Protein AF-A0A354Z5K8-F1 (afdb_monomer_lite)

Foldseek 3Di:
DQDLVNLLVQLQVLLCVLVVVCVPPDADQLDAVVNVVCDPVNLVSSQVSLCVVLHPLDHSVVLQVVLVPDPGSRRGNNSVSVSSVVSNVD

Secondary structure (DSSP, 8-state):
---HHHHHHHHHHHHHHH-GGGTT----TT-BTTTTT--HHHHHHHHHHHHHHH-TT--HHHHHHHHHT-SSSTTBHHHHHHHHHHHHH-

Radius of gyration: 12.0 Å; chains: 1; bounding box: 29×25×32 Å

Structure (mmCIF, N/CA/C/O backbone):
data_AF-A0A354Z5K8-F1
#
_entry.id   AF-A0A354Z5K8-F1
#
loop_
_atom_site.group_PDB
_atom_site.id
_atom_site.type_symbol
_atom_site.label_atom_id
_atom_site.label_alt_id
_atom_site.label_comp_id
_atom_site.label_asym_id
_atom_site.label_entity_id
_atom_site.label_seq_id
_atom_site.pdbx_PDB_ins_code
_atom_site.Cartn_x
_atom_site.Cartn_y
_atom_site.Cartn_z
_atom_site.occupancy
_atom_site.B_iso_or_equiv
_atom_site.auth_seq_id
_atom_site.auth_comp_id
_atom_site.auth_asym_id
_atom_site.auth_atom_id
_atom_site.pdbx_PDB_model_num
ATOM 1 N N . MET A 1 1 ? -11.296 4.861 -14.066 1.00 55.94 1 MET A N 1
ATOM 2 C CA . MET A 1 1 ? -9.840 5.057 -13.945 1.00 55.94 1 MET A CA 1
ATOM 3 C C . MET A 1 1 ? -9.603 5.666 -12.586 1.00 55.94 1 MET A C 1
ATOM 5 O O . MET A 1 1 ? -10.121 6.748 -12.342 1.00 55.94 1 MET A O 1
ATOM 9 N N . THR A 1 2 ? -8.942 4.933 -11.698 1.00 68.56 2 THR A N 1
ATOM 10 C CA . THR A 1 2 ? -8.558 5.439 -10.376 1.00 68.56 2 THR A CA 1
ATOM 11 C C . THR A 1 2 ? -7.325 6.317 -10.564 1.00 68.56 2 THR A C 1
ATOM 13 O O . THR A 1 2 ? -6.336 5.859 -11.133 1.00 68.56 2 THR A O 1
ATOM 16 N N . ASP A 1 3 ? -7.395 7.578 -10.149 1.00 87.25 3 ASP A N 1
ATOM 17 C CA . ASP A 1 3 ? -6.266 8.509 -10.253 1.00 87.25 3 ASP A CA 1
ATOM 18 C C . ASP A 1 3 ? -5.153 8.120 -9.260 1.00 87.25 3 ASP A C 1
ATOM 20 O O . ASP A 1 3 ? -5.442 7.643 -8.159 1.00 87.25 3 ASP A O 1
ATOM 24 N N . ARG A 1 4 ? -3.874 8.337 -9.608 1.00 91.25 4 ARG A N 1
ATOM 25 C CA . ARG A 1 4 ? -2.724 8.025 -8.731 1.00 91.25 4 ARG A CA 1
ATOM 26 C C . ARG A 1 4 ? -2.851 8.693 -7.356 1.00 91.25 4 ARG A C 1
ATOM 28 O O . ARG A 1 4 ? -2.446 8.113 -6.349 1.00 91.25 4 ARG A O 1
ATOM 35 N N . THR A 1 5 ? -3.443 9.885 -7.303 1.00 92.50 5 THR A N 1
ATOM 36 C CA . THR A 1 5 ? -3.728 10.609 -6.056 1.00 92.50 5 THR A CA 1
ATOM 37 C C . THR A 1 5 ? -4.715 9.837 -5.186 1.00 92.50 5 THR A C 1
ATOM 39 O O . THR A 1 5 ? -4.462 9.639 -4.001 1.00 92.50 5 THR A O 1
ATOM 42 N N . GLU A 1 6 ? -5.802 9.332 -5.774 1.00 93.19 6 GLU A N 1
ATOM 43 C CA . GLU A 1 6 ? -6.805 8.529 -5.065 1.00 93.19 6 GLU A CA 1
ATOM 44 C C . GLU A 1 6 ? -6.211 7.198 -4.577 1.00 93.19 6 GLU A C 1
ATOM 46 O O . GLU A 1 6 ? -6.478 6.769 -3.452 1.00 93.19 6 GLU A O 1
ATOM 51 N N . ILE A 1 7 ? -5.360 6.562 -5.391 1.00 95.06 7 ILE A N 1
ATOM 52 C CA . ILE A 1 7 ? -4.619 5.351 -5.007 1.00 95.06 7 ILE A CA 1
ATOM 53 C C . ILE A 1 7 ? -3.743 5.633 -3.787 1.00 95.06 7 ILE A C 1
ATOM 55 O O . ILE A 1 7 ? -3.819 4.910 -2.792 1.00 95.06 7 ILE A O 1
ATOM 59 N N . ARG A 1 8 ? -2.960 6.717 -3.829 1.00 95.50 8 ARG A N 1
ATOM 60 C CA . ARG A 1 8 ? -2.112 7.139 -2.711 1.00 95.50 8 ARG A CA 1
ATOM 61 C C . ARG A 1 8 ? -2.929 7.397 -1.450 1.00 95.50 8 ARG A C 1
ATOM 63 O O . ARG A 1 8 ? -2.546 6.928 -0.385 1.00 95.50 8 ARG A O 1
ATOM 70 N N . GLU A 1 9 ? -4.049 8.105 -1.546 1.00 94.69 9 GLU A N 1
ATOM 71 C CA . GLU A 1 9 ? -4.917 8.367 -0.393 1.00 94.69 9 GLU A CA 1
ATOM 72 C C . GLU A 1 9 ? -5.486 7.084 0.218 1.00 94.69 9 GLU A C 1
ATOM 74 O O . GLU A 1 9 ? -5.535 6.958 1.441 1.00 94.69 9 GLU A O 1
ATOM 79 N N . LYS A 1 10 ? -5.899 6.120 -0.611 1.00 95.69 10 LYS A N 1
ATOM 80 C CA . LYS A 1 10 ? -6.377 4.814 -0.140 1.00 95.69 10 LYS A CA 1
ATOM 81 C C . LYS A 1 10 ? -5.265 4.016 0.535 1.00 95.69 10 LYS A C 1
ATOM 83 O O . LYS A 1 10 ? -5.487 3.510 1.628 1.00 95.69 10 LYS A O 1
ATOM 88 N N . ILE A 1 11 ? -4.064 3.981 -0.046 1.00 96.19 11 ILE A N 1
ATOM 89 C CA . ILE A 1 11 ? -2.900 3.333 0.575 1.00 96.19 11 ILE A CA 1
ATOM 90 C C . ILE A 1 11 ? -2.581 3.985 1.922 1.00 96.19 11 ILE A C 1
ATOM 92 O O . ILE A 1 11 ? -2.424 3.282 2.914 1.00 96.19 11 ILE A O 1
ATOM 96 N N . LEU A 1 12 ? -2.541 5.319 1.996 1.00 95.69 12 LEU A N 1
ATOM 97 C CA . LEU A 1 12 ? -2.293 6.031 3.252 1.00 95.69 12 LEU A CA 1
ATOM 98 C C . LEU A 1 12 ? -3.359 5.724 4.307 1.00 95.69 12 LEU A C 1
ATOM 100 O O . LEU A 1 12 ? -3.014 5.496 5.463 1.00 95.69 12 LEU A O 1
ATOM 104 N N . LYS A 1 13 ? -4.639 5.662 3.921 1.00 95.50 13 LYS A N 1
ATOM 105 C CA . LYS A 1 13 ? -5.716 5.239 4.827 1.00 95.50 13 LYS A CA 1
ATOM 106 C C . LYS A 1 13 ? -5.472 3.829 5.356 1.00 95.50 13 LYS A C 1
ATOM 108 O O . LYS A 1 13 ? -5.548 3.645 6.564 1.00 95.50 13 LYS A O 1
ATOM 113 N N . THR A 1 14 ? -5.110 2.879 4.495 1.00 96.12 14 THR A N 1
ATOM 114 C CA . THR A 1 14 ? -4.764 1.512 4.910 1.00 96.12 14 THR A CA 1
ATOM 115 C C . THR A 1 14 ? -3.584 1.493 5.882 1.00 96.12 14 THR A C 1
ATOM 117 O O . THR A 1 14 ? -3.651 0.838 6.919 1.00 96.12 14 THR A O 1
ATOM 120 N N . LEU A 1 15 ? -2.526 2.258 5.603 1.00 95.50 15 LEU A N 1
ATOM 121 C CA . LEU A 1 15 ? -1.367 2.361 6.491 1.00 95.50 15 LEU A CA 1
ATOM 122 C C . LEU A 1 15 ? -1.732 2.950 7.855 1.00 95.50 15 LEU A C 1
ATOM 124 O O . LEU A 1 15 ? -1.257 2.451 8.867 1.00 95.50 15 LEU A O 1
ATOM 128 N N . ILE A 1 16 ? -2.600 3.962 7.901 1.00 95.50 16 ILE A N 1
ATOM 129 C CA . ILE A 1 16 ? -3.090 4.549 9.155 1.00 95.50 16 ILE A CA 1
ATOM 130 C C . ILE A 1 16 ? -4.005 3.571 9.902 1.00 95.50 16 ILE A C 1
ATOM 132 O O . ILE A 1 16 ? -3.953 3.506 11.125 1.00 95.50 16 ILE A O 1
ATOM 136 N N . THR A 1 17 ? -4.828 2.787 9.201 1.00 95.38 17 THR A N 1
ATOM 137 C CA . THR A 1 17 ? -5.656 1.745 9.828 1.00 95.38 17 THR A CA 1
ATOM 138 C C . THR A 1 17 ? -4.797 0.714 10.555 1.00 95.38 17 THR A C 1
ATOM 140 O O . THR A 1 17 ? -5.113 0.355 11.686 1.00 95.38 17 THR A O 1
ATOM 143 N N . VAL A 1 18 ? -3.700 0.285 9.929 1.00 95.25 18 VAL A N 1
ATOM 144 C CA . VAL A 1 18 ? -2.800 -0.741 10.470 1.00 95.25 18 VAL A CA 1
ATOM 145 C C . VAL A 1 18 ? -1.803 -0.164 11.487 1.00 95.25 18 VAL A C 1
ATOM 147 O O . VAL A 1 18 ? -1.483 -0.806 12.482 1.00 95.25 18 VAL A O 1
ATOM 150 N N . GLN A 1 19 ? -1.335 1.069 11.283 1.00 94.38 19 GLN A N 1
ATOM 151 C CA . GLN A 1 19 ? -0.433 1.795 12.179 1.00 94.38 19 GLN A CA 1
ATOM 152 C C . GLN A 1 19 ? -1.032 3.177 12.516 1.00 94.38 19 GLN A C 1
ATOM 154 O O . GLN A 1 19 ? -0.657 4.187 11.911 1.00 94.38 19 GLN A O 1
ATOM 159 N N . PRO A 1 20 ? -1.932 3.264 13.517 1.00 92.44 20 PRO A N 1
ATOM 160 C CA . PRO A 1 20 ? -2.649 4.501 13.859 1.00 92.44 20 PRO A CA 1
ATOM 161 C C . PRO A 1 20 ? -1.752 5.690 14.212 1.00 92.44 20 PRO A C 1
ATOM 163 O O . PRO A 1 20 ? -2.147 6.839 14.029 1.00 92.44 20 PRO A O 1
ATOM 166 N N . ASN A 1 21 ? -0.521 5.429 14.659 1.00 90.75 21 ASN A N 1
ATOM 167 C CA . ASN A 1 21 ? 0.468 6.465 14.968 1.00 90.75 21 ASN A CA 1
ATOM 168 C C . ASN A 1 21 ? 0.903 7.286 13.738 1.00 90.75 21 ASN A C 1
ATOM 170 O O . ASN A 1 21 ? 1.546 8.320 13.891 1.00 90.75 21 ASN A O 1
ATOM 174 N N . LEU A 1 22 ? 0.563 6.839 12.524 1.00 91.50 22 LEU A N 1
ATOM 175 C CA . LEU A 1 22 ? 0.825 7.559 11.279 1.00 91.50 22 LEU A CA 1
ATOM 176 C C . LEU A 1 22 ? -0.195 8.663 10.973 1.00 91.50 22 LEU A C 1
ATOM 178 O O . LEU A 1 22 ? 0.044 9.442 10.055 1.00 91.50 22 LEU A O 1
ATOM 182 N N . ALA A 1 23 ? -1.310 8.754 11.708 1.00 90.19 23 ALA A N 1
ATOM 183 C CA . ALA A 1 23 ? -2.385 9.707 11.415 1.00 90.19 23 ALA A CA 1
ATOM 184 C C . ALA A 1 23 ? -1.916 11.175 11.387 1.00 90.19 23 ALA A C 1
ATOM 186 O O . ALA A 1 23 ? -2.398 11.955 10.568 1.00 90.19 23 ALA A O 1
ATOM 187 N N . ASP A 1 24 ? -0.950 11.522 12.239 1.00 88.31 24 ASP A N 1
ATOM 188 C CA . ASP A 1 24 ? -0.384 12.872 12.348 1.00 88.31 24 ASP A CA 1
ATOM 189 C C . ASP A 1 24 ? 0.983 13.010 11.647 1.00 88.31 24 ASP A C 1
ATOM 191 O O . ASP A 1 24 ? 1.630 14.057 11.727 1.00 88.31 24 ASP A O 1
ATOM 195 N N . ALA A 1 25 ? 1.459 11.956 10.976 1.00 87.94 25 ALA A N 1
ATOM 196 C CA . ALA A 1 25 ? 2.767 11.943 10.335 1.00 87.94 25 ALA A CA 1
ATOM 197 C C . ALA A 1 25 ? 2.704 12.514 8.911 1.00 87.94 25 ALA A C 1
ATOM 199 O O . ALA A 1 25 ? 1.873 12.122 8.089 1.00 87.94 25 ALA A O 1
ATOM 200 N N . THR A 1 26 ? 3.652 13.387 8.572 1.00 88.75 26 THR A N 1
ATOM 201 C CA . THR A 1 26 ? 3.904 13.751 7.174 1.00 88.75 26 THR A CA 1
ATOM 202 C C . THR A 1 26 ? 4.647 12.603 6.498 1.00 88.75 26 THR A C 1
ATOM 204 O O . THR A 1 26 ? 5.820 12.376 6.784 1.00 88.75 26 THR A O 1
ATOM 207 N N . ILE A 1 27 ? 3.964 11.874 5.611 1.00 91.44 27 ILE A N 1
ATOM 208 C CA . ILE A 1 27 ? 4.541 10.738 4.881 1.00 91.44 27 ILE A CA 1
ATOM 209 C C . ILE A 1 27 ? 4.910 11.168 3.461 1.00 91.44 27 ILE A C 1
ATOM 211 O O . ILE A 1 27 ? 4.044 11.488 2.635 1.00 91.44 27 ILE A O 1
ATOM 215 N N . GLU A 1 28 ? 6.208 11.149 3.175 1.00 92.81 28 GLU A N 1
ATOM 216 C CA . GLU A 1 28 ? 6.756 11.448 1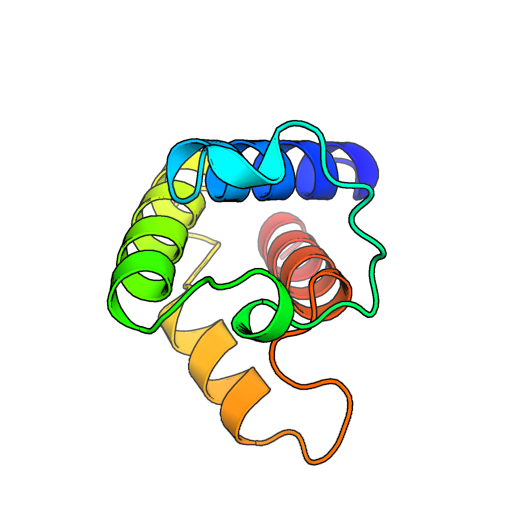.857 1.00 92.81 28 GLU A CA 1
ATOM 217 C C . GLU A 1 28 ? 6.784 10.190 0.976 1.00 92.81 28 GLU A C 1
ATOM 219 O O . GLU A 1 28 ? 6.823 9.060 1.458 1.00 92.81 28 GLU A O 1
ATOM 224 N N . GLU A 1 29 ? 6.744 10.353 -0.348 1.00 89.44 29 GLU A N 1
ATOM 225 C CA . GLU A 1 29 ? 6.636 9.197 -1.252 1.00 89.44 29 GLU A CA 1
ATOM 226 C C . GLU A 1 29 ? 7.893 8.315 -1.296 1.00 89.44 29 GLU A C 1
ATOM 228 O O . GLU A 1 29 ? 7.817 7.142 -1.658 1.00 89.44 29 GLU A O 1
ATOM 233 N N . HIS A 1 30 ? 9.054 8.852 -0.932 1.00 92.44 30 HIS A N 1
ATOM 234 C CA . HIS A 1 30 ? 10.298 8.085 -0.870 1.00 92.44 30 HIS A CA 1
ATOM 235 C C . HIS A 1 30 ? 10.510 7.417 0.498 1.00 92.44 30 HIS A C 1
ATOM 237 O O . HIS A 1 30 ? 11.495 6.710 0.687 1.00 92.44 30 HIS A O 1
ATOM 243 N N . THR A 1 31 ? 9.613 7.639 1.466 1.00 93.19 31 THR A N 1
ATOM 244 C CA . THR 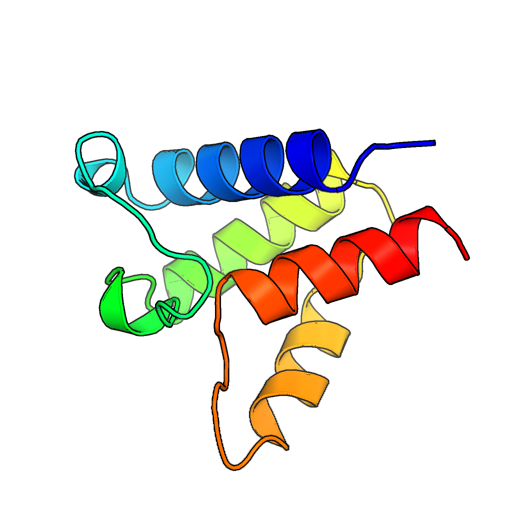A 1 31 ? 9.711 7.002 2.780 1.00 93.19 31 THR A CA 1
ATOM 245 C C . THR A 1 31 ? 9.455 5.503 2.646 1.00 93.19 31 THR A C 1
ATOM 247 O O . THR A 1 31 ? 8.456 5.085 2.049 1.00 93.19 31 THR A O 1
ATOM 250 N N . SER A 1 32 ? 10.351 4.687 3.209 1.00 93.06 32 SER A N 1
ATOM 251 C CA . SER A 1 32 ? 10.152 3.241 3.272 1.00 93.06 32 SER A CA 1
ATOM 252 C C . SER A 1 32 ? 9.083 2.898 4.306 1.00 93.06 32 SER A C 1
ATOM 254 O O . SER A 1 32 ? 9.027 3.487 5.384 1.00 93.06 32 SER A O 1
ATOM 256 N N . LEU A 1 33 ? 8.266 1.884 4.029 1.00 92.50 33 LEU A N 1
ATOM 257 C CA . LEU A 1 33 ? 7.298 1.340 4.989 1.00 92.50 33 LEU A CA 1
ATOM 258 C C . LEU A 1 33 ? 7.971 0.890 6.297 1.00 92.50 33 LEU A C 1
ATOM 260 O O . LEU A 1 33 ? 7.395 1.029 7.376 1.00 92.50 33 LEU A O 1
ATOM 264 N N . SER A 1 34 ? 9.228 0.444 6.221 1.00 90.06 34 SER A N 1
ATOM 265 C CA . SER A 1 34 ? 10.024 0.091 7.403 1.00 90.06 34 SER A CA 1
ATOM 266 C C . SER A 1 34 ? 10.292 1.305 8.305 1.00 90.06 34 SER A C 1
ATOM 268 O O . SER A 1 34 ? 10.218 1.194 9.533 1.00 90.06 34 SER A O 1
ATOM 270 N N . ASP A 1 35 ? 10.543 2.477 7.711 1.00 91.75 35 ASP A N 1
ATOM 271 C CA . ASP A 1 35 ? 10.762 3.732 8.443 1.00 91.75 35 ASP A CA 1
ATOM 272 C C . ASP A 1 35 ? 9.474 4.211 9.125 1.00 91.75 35 ASP A C 1
ATOM 274 O O . ASP A 1 35 ? 9.512 4.779 10.218 1.00 91.75 35 ASP A O 1
ATOM 278 N N . LEU A 1 36 ? 8.320 3.886 8.532 1.00 91.00 36 LEU A N 1
ATOM 279 C CA . LEU A 1 36 ? 6.986 4.115 9.093 1.00 91.00 36 LEU A CA 1
ATOM 280 C C . LEU A 1 36 ? 6.599 3.114 10.195 1.00 91.00 36 LEU A C 1
ATOM 282 O O . LEU A 1 36 ? 5.458 3.118 10.652 1.00 91.00 36 LEU A O 1
ATOM 286 N N . ARG A 1 37 ? 7.531 2.256 10.640 1.00 91.31 37 ARG A N 1
ATOM 287 C CA . ARG A 1 37 ? 7.286 1.193 11.635 1.00 91.31 37 ARG A CA 1
ATOM 288 C C . ARG A 1 37 ? 6.207 0.194 11.200 1.00 91.31 37 ARG A C 1
ATOM 290 O O . ARG A 1 37 ? 5.543 -0.403 12.046 1.00 91.31 37 ARG A O 1
ATOM 297 N N . VAL A 1 38 ? 6.048 -0.010 9.894 1.00 91.75 38 VAL A N 1
ATOM 298 C CA . VAL A 1 38 ? 5.230 -1.091 9.337 1.00 91.75 38 VAL A CA 1
ATOM 299 C C . VAL A 1 38 ? 6.108 -2.339 9.304 1.00 91.75 38 VAL A C 1
ATOM 301 O O . VAL A 1 38 ? 6.885 -2.550 8.375 1.00 91.75 38 VAL A O 1
ATOM 304 N N . ASP A 1 39 ? 6.059 -3.128 10.377 1.00 91.12 39 ASP A N 1
ATOM 305 C CA . ASP A 1 39 ? 6.797 -4.393 10.450 1.00 91.12 39 ASP A CA 1
ATOM 306 C C . ASP A 1 39 ? 6.155 -5.497 9.587 1.00 91.12 39 ASP A C 1
ATOM 308 O O . ASP A 1 39 ? 5.155 -5.290 8.901 1.00 91.12 39 ASP A O 1
ATOM 312 N N . SER A 1 40 ? 6.728 -6.700 9.618 1.00 90.00 40 SER A N 1
ATOM 313 C CA . SER A 1 40 ? 6.260 -7.838 8.824 1.00 90.00 40 SER A CA 1
ATOM 314 C C . SER A 1 40 ? 4.803 -8.233 9.077 1.00 90.00 40 SER A C 1
ATOM 316 O O . SER A 1 40 ? 4.152 -8.705 8.152 1.00 90.00 40 SER A O 1
ATOM 318 N N . LEU A 1 41 ? 4.291 -8.076 10.304 1.00 92.88 41 LEU A N 1
ATOM 319 C CA . LEU A 1 41 ? 2.897 -8.411 10.601 1.00 92.88 41 LEU A CA 1
ATOM 320 C C . LEU A 1 41 ? 1.969 -7.333 10.041 1.00 92.88 41 LEU A C 1
ATOM 322 O O . LEU A 1 41 ? 0.994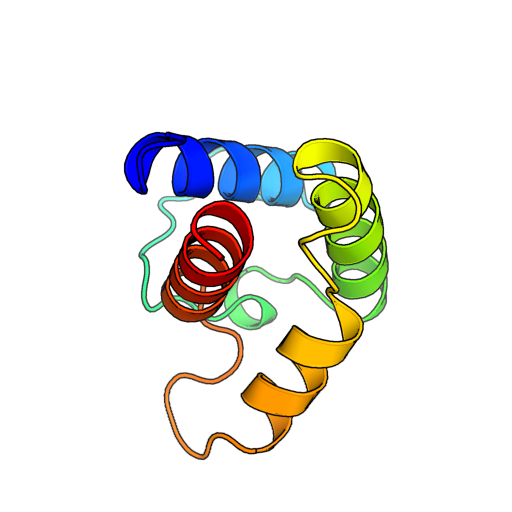 -7.657 9.367 1.00 92.88 41 LEU A O 1
ATOM 326 N N . HIS A 1 42 ? 2.332 -6.064 10.241 1.00 94.62 42 HIS A N 1
ATOM 327 C CA . HIS A 1 42 ? 1.609 -4.943 9.650 1.00 94.62 42 HIS A CA 1
ATOM 328 C C . HIS A 1 42 ? 1.619 -5.018 8.114 1.00 94.62 42 HIS A C 1
ATOM 330 O O . HIS A 1 42 ? 0.602 -4.754 7.488 1.00 94.62 42 HIS A O 1
ATOM 336 N N . LEU A 1 43 ? 2.725 -5.436 7.484 1.00 93.31 43 LEU A N 1
ATOM 337 C CA . LEU A 1 43 ? 2.797 -5.611 6.027 1.00 93.31 43 LEU A CA 1
ATOM 338 C C . LEU A 1 43 ? 1.801 -6.655 5.512 1.00 93.31 43 LEU A C 1
ATOM 340 O O . LEU A 1 43 ? 1.196 -6.440 4.466 1.00 93.31 43 LEU A O 1
ATOM 344 N N . ILE A 1 44 ? 1.608 -7.761 6.235 1.00 94.19 44 ILE A N 1
ATOM 345 C CA . ILE A 1 44 ? 0.610 -8.776 5.865 1.00 94.19 44 ILE A CA 1
ATOM 346 C C . ILE A 1 44 ? -0.797 -8.172 5.925 1.00 94.19 44 ILE A C 1
ATOM 348 O O . ILE A 1 44 ? -1.577 -8.347 4.992 1.00 94.19 44 ILE A O 1
ATOM 352 N N . GLU A 1 45 ? -1.112 -7.431 6.988 1.00 95.94 45 GLU A N 1
ATOM 353 C CA . GLU A 1 45 ? -2.421 -6.790 7.149 1.00 95.94 45 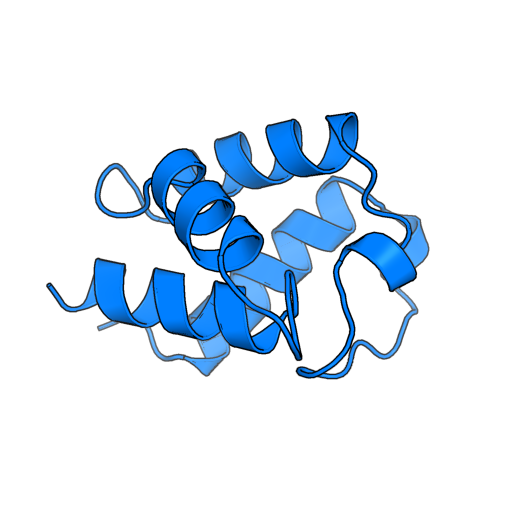GLU A CA 1
ATOM 354 C C . GLU A 1 45 ? -2.673 -5.709 6.088 1.00 95.94 45 GLU A C 1
ATOM 356 O O . GLU A 1 45 ? -3.746 -5.668 5.486 1.00 95.94 45 GLU A O 1
ATOM 361 N N . VAL A 1 46 ? -1.660 -4.889 5.789 1.00 95.56 46 VAL A N 1
ATOM 362 C CA . VAL A 1 46 ? -1.690 -3.922 4.683 1.00 95.56 46 VAL A CA 1
ATOM 363 C C . VAL A 1 46 ? -1.983 -4.634 3.368 1.00 95.56 46 VAL A C 1
ATOM 365 O O . VAL A 1 46 ? -2.855 -4.184 2.629 1.00 95.56 46 VAL A O 1
ATOM 368 N N . GLY A 1 47 ? -1.309 -5.752 3.093 1.00 95.12 47 GLY A N 1
ATOM 369 C CA . GLY A 1 47 ? -1.545 -6.543 1.891 1.00 95.12 47 GLY A CA 1
ATOM 370 C C . GLY A 1 47 ? -2.997 -6.982 1.757 1.00 95.12 47 GLY A C 1
ATOM 371 O O . GLY A 1 47 ? -3.639 -6.649 0.766 1.00 95.12 47 GLY A O 1
ATOM 372 N N . VAL A 1 48 ? -3.544 -7.626 2.791 1.00 95.50 48 VAL A N 1
ATOM 373 C CA . VAL A 1 48 ? -4.943 -8.090 2.806 1.00 95.50 48 VAL A CA 1
ATOM 374 C C . VAL A 1 48 ? -5.924 -6.939 2.558 1.00 95.50 48 VAL A C 1
ATOM 376 O O . VAL A 1 48 ? -6.841 -7.069 1.750 1.00 95.50 48 VAL A O 1
ATOM 379 N N . LEU A 1 49 ? -5.730 -5.794 3.217 1.00 96.19 49 LEU A N 1
ATOM 380 C CA . LEU A 1 49 ? -6.619 -4.639 3.069 1.00 96.19 49 LEU A CA 1
ATOM 381 C C . LEU A 1 49 ? -6.517 -3.985 1.687 1.00 96.19 49 LEU A C 1
ATOM 383 O O . LEU A 1 49 ? -7.518 -3.487 1.171 1.00 96.19 49 LEU A O 1
ATOM 387 N N . LEU A 1 50 ? -5.331 -3.960 1.075 1.00 95.62 50 LEU A N 1
ATOM 388 C CA . LEU A 1 50 ? -5.155 -3.428 -0.277 1.00 95.62 50 LEU A CA 1
ATOM 389 C C . LEU A 1 50 ? -5.777 -4.346 -1.331 1.00 95.62 50 LEU A C 1
ATOM 391 O O . LEU A 1 50 ? -6.437 -3.846 -2.240 1.00 95.62 50 LEU A O 1
ATOM 395 N N . GLU A 1 51 ? -5.619 -5.661 -1.191 1.00 95.38 51 GLU A N 1
ATOM 396 C CA . GLU A 1 51 ? -6.263 -6.648 -2.065 1.00 95.38 51 GLU A CA 1
ATOM 397 C C . GLU A 1 51 ? -7.796 -6.568 -1.974 1.00 95.38 51 GLU A C 1
ATOM 399 O O . GLU A 1 51 ? -8.476 -6.624 -2.996 1.00 95.38 51 GLU A O 1
ATOM 404 N N . ASP A 1 52 ? -8.354 -6.342 -0.779 1.00 94.81 52 ASP A N 1
ATOM 405 C CA . ASP A 1 52 ? -9.792 -6.090 -0.600 1.00 94.81 52 ASP A CA 1
ATOM 406 C C . ASP A 1 52 ? -10.226 -4.744 -1.216 1.00 94.81 52 ASP A C 1
ATOM 408 O O . ASP A 1 52 ? -11.231 -4.657 -1.921 1.00 94.81 52 ASP A O 1
ATOM 412 N N . THR A 1 53 ? -9.426 -3.688 -1.023 1.00 93.81 53 THR A N 1
ATOM 413 C CA . THR A 1 53 ? -9.747 -2.321 -1.480 1.00 93.81 53 THR A CA 1
ATOM 414 C C . THR A 1 53 ? -9.707 -2.169 -3.002 1.00 93.81 53 THR A C 1
ATOM 416 O O . THR A 1 53 ? -10.527 -1.447 -3.577 1.00 93.81 53 THR A O 1
ATOM 419 N N . PHE A 1 54 ? -8.727 -2.789 -3.659 1.00 91.94 54 PHE A N 1
ATOM 420 C CA . PHE A 1 54 ? -8.486 -2.650 -5.099 1.00 91.94 54 PHE A CA 1
ATOM 421 C C . PHE A 1 54 ? -8.902 -3.890 -5.901 1.00 91.94 54 PHE A C 1
ATOM 423 O O . PHE A 1 54 ? -8.893 -3.861 -7.133 1.00 91.94 54 PHE A O 1
ATOM 430 N N . GLY A 1 55 ? -9.329 -4.952 -5.217 1.00 89.94 55 GLY A N 1
ATOM 431 C CA . GLY A 1 55 ? -9.748 -6.209 -5.815 1.00 89.94 55 GLY A CA 1
ATOM 432 C C . GLY A 1 55 ? -8.579 -7.070 -6.289 1.00 89.94 55 GLY A C 1
ATOM 433 O O . GLY A 1 55 ? -7.405 -6.735 -6.146 1.00 89.94 55 GLY A O 1
ATOM 434 N N . SER A 1 56 ? -8.922 -8.186 -6.937 1.00 83.31 56 SER A N 1
ATOM 435 C CA . SER A 1 56 ? -7.988 -9.252 -7.329 1.00 83.31 56 SER A CA 1
ATOM 436 C C . SER A 1 56 ? -6.906 -8.858 -8.342 1.00 83.31 56 SER A C 1
ATOM 438 O O . SER A 1 56 ? -6.070 -9.691 -8.681 1.00 83.31 56 SER A O 1
ATOM 440 N N . ALA A 1 57 ? -6.950 -7.638 -8.885 1.00 87.19 57 ALA A N 1
ATOM 441 C CA . ALA A 1 57 ? -5.904 -7.116 -9.760 1.00 87.19 57 ALA A CA 1
ATOM 442 C C . ALA A 1 57 ? -4.635 -6.762 -8.972 1.00 87.19 57 ALA A C 1
ATOM 444 O O . ALA A 1 57 ? -3.528 -6.905 -9.484 1.00 87.19 57 ALA A O 1
ATOM 445 N N . VAL A 1 58 ? -4.789 -6.328 -7.720 1.00 94.06 58 VAL A N 1
ATOM 446 C CA . VAL A 1 58 ? -3.664 -6.089 -6.821 1.00 94.06 58 VAL A CA 1
ATOM 447 C C . VAL A 1 58 ? -3.320 -7.406 -6.149 1.00 94.06 58 VAL A C 1
ATOM 449 O O . VAL A 1 58 ? -4.156 -8.006 -5.487 1.00 94.06 58 VAL A O 1
ATOM 452 N N . ARG A 1 59 ? -2.080 -7.852 -6.339 1.00 95.31 59 ARG A N 1
ATOM 453 C CA . ARG A 1 59 ? -1.512 -9.034 -5.689 1.00 95.31 59 ARG A CA 1
ATOM 454 C C . ARG A 1 59 ? -0.332 -8.606 -4.835 1.00 95.31 59 ARG A C 1
ATOM 456 O O . ARG A 1 59 ? 0.708 -8.220 -5.367 1.00 95.31 59 ARG A O 1
ATOM 463 N N . PHE A 1 60 ? -0.507 -8.535 -3.522 1.00 95.00 60 PHE A N 1
ATOM 464 C CA . PHE A 1 60 ? 0.495 -7.910 -2.659 1.00 95.00 60 PHE A CA 1
ATOM 465 C C . PHE A 1 60 ? 1.763 -8.763 -2.530 1.00 95.00 60 PHE A C 1
ATOM 467 O O . PHE A 1 60 ? 2.864 -8.226 -2.403 1.00 95.00 60 PHE A O 1
ATOM 474 N N . ASP A 1 61 ? 1.625 -10.085 -2.639 1.00 94.38 61 ASP A N 1
ATOM 475 C CA . ASP A 1 61 ? 2.736 -11.034 -2.732 1.00 94.38 61 ASP A CA 1
ATOM 476 C C . ASP A 1 61 ? 3.681 -10.711 -3.904 1.00 94.38 61 ASP A C 1
ATOM 478 O O . ASP A 1 61 ? 4.893 -10.623 -3.708 1.00 94.38 61 ASP A O 1
ATOM 482 N N . GLU A 1 62 ? 3.140 -10.434 -5.092 1.00 95.56 62 GLU A N 1
ATOM 483 C CA . GLU A 1 62 ? 3.937 -10.056 -6.266 1.00 95.56 62 GLU A CA 1
ATOM 484 C C . GLU A 1 62 ? 4.688 -8.737 -6.054 1.00 95.56 62 GLU A C 1
ATOM 486 O O . GLU A 1 62 ? 5.836 -8.590 -6.482 1.00 95.56 62 GLU A O 1
ATOM 491 N N . TRP A 1 63 ? 4.071 -7.770 -5.371 1.00 95.50 63 TRP A N 1
ATOM 492 C CA . TRP A 1 63 ? 4.749 -6.523 -5.029 1.00 95.50 63 TRP A CA 1
ATOM 493 C C . TRP A 1 63 ? 5.920 -6.760 -4.071 1.00 95.50 63 TRP A C 1
ATOM 495 O O . TRP A 1 63 ? 7.020 -6.272 -4.326 1.00 95.50 63 TRP A O 1
ATOM 505 N N . LEU A 1 64 ? 5.735 -7.568 -3.021 1.00 94.75 64 LEU A 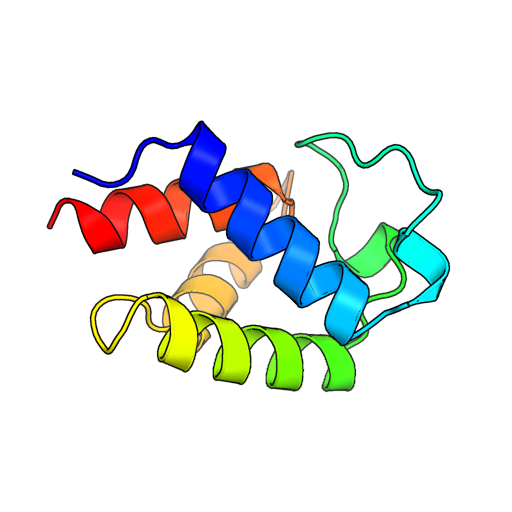N 1
ATOM 506 C CA . LEU A 1 64 ? 6.811 -7.918 -2.087 1.00 94.75 64 LEU A CA 1
ATOM 507 C C . LEU A 1 64 ? 7.991 -8.600 -2.796 1.00 94.75 64 LEU A C 1
ATOM 509 O O . LEU A 1 64 ? 9.150 -8.315 -2.486 1.00 94.75 64 LEU A O 1
ATOM 513 N N . GLU A 1 65 ? 7.717 -9.471 -3.768 1.00 94.38 65 GLU A N 1
ATOM 514 C CA . GLU A 1 65 ? 8.754 -10.100 -4.589 1.00 94.38 65 GLU A CA 1
ATOM 515 C C . GLU A 1 65 ? 9.526 -9.075 -5.433 1.00 94.38 65 GLU A C 1
ATOM 517 O O . GLU A 1 65 ? 10.762 -9.122 -5.466 1.00 94.38 65 GLU A O 1
ATOM 522 N N . ARG A 1 66 ? 8.826 -8.115 -6.060 1.00 94.38 66 ARG A N 1
ATOM 523 C CA . ARG A 1 66 ? 9.454 -7.013 -6.814 1.00 94.38 66 ARG A CA 1
ATOM 524 C C . ARG A 1 66 ? 10.337 -6.152 -5.913 1.00 94.38 66 ARG A C 1
ATOM 526 O O . ARG A 1 66 ? 11.464 -5.836 -6.295 1.00 94.38 66 ARG A O 1
ATOM 533 N N . GLU A 1 67 ? 9.866 -5.806 -4.717 1.00 94.62 67 GLU A N 1
ATOM 534 C CA . GLU A 1 67 ? 10.624 -4.972 -3.779 1.00 94.62 67 GLU A CA 1
ATOM 535 C C . GLU A 1 67 ? 11.863 -5.674 -3.238 1.00 94.62 67 GLU A C 1
ATOM 537 O O . GLU A 1 67 ? 12.917 -5.055 -3.108 1.00 94.62 67 GLU A O 1
ATOM 542 N N . ARG A 1 68 ? 11.778 -6.981 -2.977 1.00 91.50 68 ARG A N 1
ATOM 543 C CA . ARG A 1 68 ? 12.914 -7.767 -2.485 1.00 91.50 68 ARG A CA 1
ATOM 544 C C . ARG A 1 68 ? 14.087 -7.806 -3.468 1.00 91.50 68 ARG A C 1
ATOM 546 O O . ARG A 1 68 ? 15.225 -7.995 -3.042 1.00 91.50 68 ARG A O 1
ATOM 553 N N . ALA A 1 69 ? 13.824 -7.644 -4.764 1.00 90.94 69 ALA A N 1
ATOM 554 C CA . ALA A 1 69 ? 14.851 -7.606 -5.800 1.00 90.94 69 ALA A CA 1
ATOM 555 C C . ALA A 1 69 ? 15.524 -6.227 -5.955 1.00 90.94 69 ALA A C 1
ATOM 557 O O . ALA A 1 69 ? 16.536 -6.123 -6.651 1.00 90.94 69 ALA A O 1
ATOM 558 N N . LYS A 1 70 ? 14.987 -5.166 -5.332 1.00 90.88 70 LYS A N 1
ATOM 559 C CA . LYS A 1 70 ? 15.519 -3.803 -5.451 1.00 90.88 70 LYS A CA 1
ATOM 560 C C . LYS A 1 70 ? 16.724 -3.585 -4.538 1.00 90.88 70 LYS A C 1
ATOM 562 O O . LYS A 1 70 ? 16.740 -3.996 -3.382 1.00 90.88 70 LYS A O 1
ATOM 567 N N . THR A 1 71 ? 17.728 -2.886 -5.064 1.00 80.62 71 THR A N 1
ATOM 568 C CA . THR A 1 71 ? 18.930 -2.469 -4.320 1.00 80.62 71 THR A CA 1
ATOM 569 C C . THR A 1 71 ? 18.819 -1.070 -3.718 1.00 80.62 71 THR A C 1
ATOM 571 O O . THR A 1 71 ? 19.590 -0.747 -2.822 1.00 80.62 71 THR A O 1
ATOM 574 N N . ASP A 1 72 ? 17.888 -0.248 -4.207 1.00 81.00 72 ASP A N 1
ATOM 575 C CA . ASP A 1 72 ? 17.626 1.112 -3.730 1.00 81.00 72 ASP A CA 1
ATOM 576 C C . ASP A 1 72 ? 16.113 1.396 -3.767 1.00 81.00 72 ASP A C 1
ATOM 578 O O . ASP A 1 72 ? 15.395 0.815 -4.586 1.00 81.00 72 ASP A O 1
ATOM 582 N N . ASN A 1 73 ? 15.634 2.262 -2.870 1.00 81.81 73 ASN A N 1
ATOM 583 C CA . ASN A 1 73 ? 14.224 2.649 -2.718 1.00 81.81 73 ASN A CA 1
ATOM 584 C C . ASN A 1 73 ? 13.240 1.464 -2.549 1.00 81.81 73 ASN A C 1
ATOM 586 O O . ASN A 1 73 ? 12.097 1.511 -3.010 1.00 81.81 73 ASN A O 1
ATOM 590 N N . ALA A 1 74 ? 13.692 0.375 -1.918 1.00 91.25 74 ALA A N 1
ATOM 591 C CA . ALA A 1 74 ? 12.863 -0.796 -1.649 1.00 91.25 74 ALA A CA 1
ATOM 592 C C . ALA A 1 74 ? 11.812 -0.504 -0.564 1.00 91.25 74 ALA A C 1
ATOM 594 O O . ALA A 1 74 ? 12.090 0.135 0.456 1.00 91.25 74 ALA A O 1
ATOM 595 N N . TYR A 1 75 ? 10.607 -1.024 -0.776 1.00 94.19 75 TYR A N 1
ATOM 596 C CA . TYR A 1 75 ? 9.437 -0.860 0.085 1.00 94.19 75 TYR A CA 1
ATOM 597 C C . TYR A 1 75 ? 9.033 0.605 0.296 1.00 94.19 75 TYR A C 1
ATOM 599 O O . TYR A 1 75 ? 8.444 0.947 1.321 1.00 94.19 75 TYR A O 1
ATOM 607 N N . ALA A 1 76 ? 9.363 1.482 -0.651 1.00 95.81 76 ALA A N 1
ATOM 608 C CA . ALA A 1 76 ? 8.957 2.880 -0.608 1.00 95.81 76 ALA A CA 1
ATOM 609 C C . ALA A 1 76 ? 7.462 3.043 -0.903 1.00 95.81 76 ALA A C 1
ATOM 611 O O . ALA A 1 76 ? 6.891 2.298 -1.703 1.00 95.81 76 ALA A O 1
ATOM 612 N N . LEU A 1 77 ? 6.833 4.065 -0.315 1.00 95.31 77 LEU A N 1
ATOM 613 C CA . LEU A 1 77 ? 5.422 4.368 -0.574 1.00 95.31 77 LEU A CA 1
ATOM 614 C C . LEU A 1 77 ? 5.142 4.594 -2.071 1.00 95.31 77 LEU A C 1
ATOM 616 O O . LEU A 1 77 ? 4.170 4.058 -2.596 1.00 95.31 77 LEU A O 1
ATOM 620 N N . SER A 1 78 ? 6.003 5.343 -2.764 1.00 95.19 78 SER A N 1
ATOM 621 C CA . SER A 1 78 ? 5.940 5.562 -4.222 1.00 95.19 78 SER A CA 1
ATOM 622 C C . SER A 1 78 ? 5.870 4.248 -4.988 1.00 95.19 78 SER A C 1
ATOM 624 O O . SER A 1 78 ? 5.020 4.091 -5.855 1.00 95.19 78 SER A O 1
ATOM 626 N N . SER A 1 79 ? 6.707 3.281 -4.614 1.00 95.75 79 SER A N 1
ATOM 627 C CA . SER A 1 79 ? 6.757 1.969 -5.253 1.00 95.75 79 SER A CA 1
ATOM 628 C C . SER A 1 79 ? 5.429 1.214 -5.145 1.00 95.75 79 SER A C 1
ATOM 630 O O . SER A 1 79 ? 4.968 0.606 -6.110 1.00 95.75 79 SER A O 1
ATOM 632 N N . LEU A 1 80 ? 4.789 1.270 -3.975 1.00 96.06 80 LEU A N 1
ATOM 633 C CA . LEU A 1 80 ? 3.484 0.647 -3.757 1.00 96.06 80 LEU A CA 1
ATOM 634 C C . LEU A 1 80 ? 2.369 1.365 -4.529 1.00 96.06 80 LEU A C 1
ATOM 636 O O . LEU A 1 80 ? 1.511 0.713 -5.123 1.00 96.06 80 LEU A O 1
ATOM 640 N N . VAL A 1 81 ? 2.394 2.701 -4.551 1.00 95.81 81 VAL A N 1
ATOM 641 C CA . VAL A 1 81 ? 1.448 3.5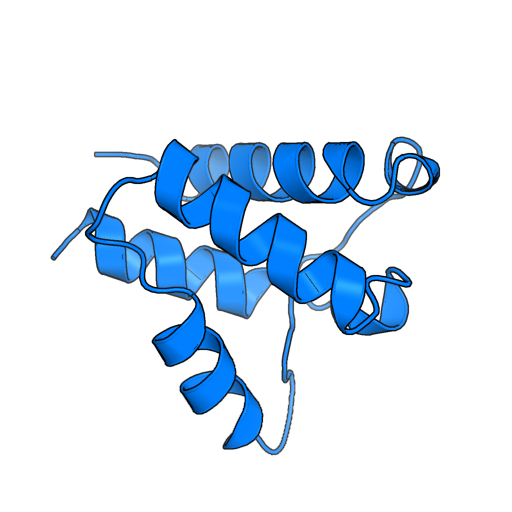19 -5.325 1.00 95.81 81 VAL A CA 1
ATOM 642 C C . VAL A 1 81 ? 1.544 3.192 -6.812 1.00 95.81 81 VAL A C 1
ATOM 644 O O . VAL A 1 81 ? 0.518 2.971 -7.457 1.00 95.81 81 VAL A O 1
ATOM 647 N N . ASP A 1 82 ? 2.761 3.132 -7.346 1.00 95.06 82 ASP A N 1
ATOM 648 C CA . ASP A 1 82 ? 2.999 2.867 -8.761 1.00 95.06 82 ASP A CA 1
ATOM 649 C C . ASP A 1 82 ? 2.565 1.438 -9.125 1.00 95.06 82 ASP A C 1
ATOM 651 O O . ASP A 1 82 ? 1.853 1.254 -10.110 1.00 95.06 82 ASP A O 1
ATOM 655 N N . TYR A 1 83 ? 2.858 0.446 -8.277 1.00 95.69 83 TYR A N 1
ATOM 656 C CA . TYR A 1 83 ? 2.392 -0.932 -8.464 1.00 95.69 83 TYR A CA 1
ATOM 657 C C . TYR A 1 83 ? 0.863 -1.051 -8.525 1.00 95.69 83 TYR A C 1
ATOM 659 O O . TYR A 1 83 ? 0.318 -1.655 -9.450 1.00 95.69 83 TYR A O 1
ATOM 667 N N . VAL A 1 84 ? 0.152 -0.455 -7.564 1.00 95.12 84 VAL A N 1
ATOM 668 C CA . VAL A 1 84 ? -1.320 -0.482 -7.550 1.00 95.12 84 VAL A CA 1
ATOM 669 C C . VAL A 1 84 ? -1.886 0.273 -8.756 1.00 95.12 84 VAL A C 1
ATOM 671 O O . VAL A 1 84 ? -2.887 -0.149 -9.338 1.00 95.12 84 VAL A O 1
ATOM 674 N N . SER A 1 85 ? -1.231 1.360 -9.169 1.00 94.50 85 SER A N 1
ATOM 675 C CA . SER A 1 85 ? -1.597 2.106 -10.373 1.00 94.50 85 SER A CA 1
ATOM 676 C C . SER A 1 85 ? -1.449 1.259 -11.635 1.00 94.50 85 SER A C 1
ATOM 678 O O . SER A 1 85 ? -2.376 1.238 -12.441 1.00 94.50 85 SER A O 1
ATOM 680 N N . GLU A 1 86 ? -0.346 0.529 -11.805 1.00 94.19 86 GLU A N 1
ATOM 681 C CA . GLU A 1 86 ? -0.151 -0.412 -12.919 1.00 94.19 86 GLU A CA 1
ATOM 682 C C . GLU A 1 86 ? -1.234 -1.499 -12.937 1.00 94.19 86 GLU A C 1
ATOM 684 O O . GLU A 1 86 ? -1.855 -1.746 -13.975 1.00 94.19 86 GLU A O 1
ATOM 689 N N . ALA A 1 87 ? -1.505 -2.105 -11.779 1.00 91.81 87 ALA A N 1
ATOM 690 C CA . ALA A 1 87 ? -2.491 -3.172 -11.632 1.00 91.81 87 ALA A CA 1
ATOM 691 C C . ALA A 1 87 ? -3.920 -2.715 -11.969 1.00 91.81 87 ALA A C 1
ATOM 693 O O . ALA A 1 87 ? -4.675 -3.447 -12.597 1.00 91.81 87 ALA A O 1
ATOM 694 N N . CYS A 1 88 ? -4.294 -1.487 -11.597 1.00 87.44 88 CYS A N 1
ATOM 695 C CA . CYS A 1 88 ? -5.628 -0.932 -11.853 1.00 87.44 88 CYS A CA 1
ATOM 696 C C . CYS A 1 88 ? -5.860 -0.482 -13.311 1.00 87.44 88 CYS A C 1
ATOM 698 O O . CYS A 1 88 ? -6.995 -0.156 -13.667 1.00 87.44 88 CYS A O 1
ATOM 700 N N . HIS A 1 89 ? -4.808 -0.402 -14.130 1.00 81.88 89 HIS A N 1
ATOM 701 C CA . HIS A 1 89 ? -4.876 0.017 -15.538 1.00 81.88 89 HIS A CA 1
ATOM 702 C C . HIS A 1 89 ? -4.578 -1.117 -16.533 1.00 81.88 89 HIS A C 1
ATOM 704 O O . HIS A 1 89 ? -4.633 -0.876 -17.741 1.00 81.88 89 HIS A O 1
ATOM 710 N N . SER A 1 90 ? -4.261 -2.314 -16.031 1.00 69.25 90 SER A N 1
ATOM 711 C CA . SER A 1 90 ? -4.036 -3.535 -16.818 1.00 69.25 90 SER A CA 1
ATOM 712 C C . SER A 1 90 ? -5.347 -4.275 -17.073 1.00 69.25 90 SER A C 1
ATOM 714 O O . SER A 1 90 ? -5.539 -4.735 -18.221 1.00 69.25 90 SER A O 1
#

Sequence (90 aa):
MTDRTEIREKILKTLITVQPNLADATIEEHTSLSDLRVDSLHLIEVGVLLEDTFGSAVRFDEWLERERAKTDNAYALSSLVDYVSEACHS

pLDDT: mean 91.72, std 6.25, range [55.94, 96.19]